Protein AF-A0AA41VBB7-F1 (afdb_monomer_lite)

Radius of gyration: 18.47 Å; chains: 1; bounding box: 46×57×42 Å

Sequence (164 aa):
GDTGDASVRFLLAFDVGSEKFRTIQIPDFGQVQCVCLLDVQSHVAILRRTGVYTARLSIYKEDTASDIGGKNWTETVIILPVCWDARRTLFFHAIAGADQIFLESHQKNDSGTTISISLYSYCLKNKYPKTKTFEQIEIRGIPSSVPAWNCTKLCTSFCESLVL

Foldseek 3Di:
DDPPPQPWDWDWDQDPVVRDIDTQTDARPDDFDDWDWAQALNWTWIWGDPAQFKIKIWTFADDPDDNPPVPRIDIDIAGHPGTPDPQKDWDWYDEHNAQKIKIWIFGADPVRAGDDIWIWMWGNDDPDPDDRYIDTDDDPDDDPPPDPDRDDDPDDYDDDDPPD

Organism: Papaver nudicaule (NCBI:txid74823)

Secondary structure (DSSP, 8-state):
--------EEEEEEETTTTEEEEEEEP--SS-S-EEEEEETTEEEEEEE-SSSEEEEEEE---SS--TTSTTEEEEEEE-SS--STTEEEEEEE-TT-SEEEEEEEEE-TTS-EEEEEEEEEES--SS-S--B-EEE------TTS---TT--S----------

Structure (mmCIF, N/CA/C/O backbone):
data_AF-A0AA41VBB7-F1
#
_entry.id   AF-A0AA41VBB7-F1
#
loop_
_atom_site.group_PDB
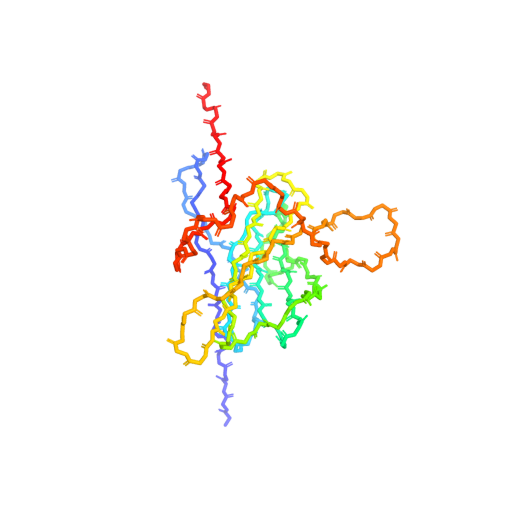_atom_site.id
_atom_site.type_symbol
_atom_site.label_atom_id
_atom_site.label_alt_id
_atom_site.label_comp_id
_atom_site.label_asym_id
_atom_site.label_entity_id
_atom_site.label_seq_id
_atom_site.pdbx_PDB_ins_code
_atom_site.Cartn_x
_atom_site.Cartn_y
_atom_site.Cartn_z
_atom_site.occupancy
_atom_site.B_iso_or_equiv
_atom_site.auth_seq_id
_atom_site.auth_comp_id
_atom_site.auth_asym_id
_atom_site.auth_atom_id
_atom_site.pdbx_PDB_model_num
ATOM 1 N N . GLY A 1 1 ? -11.560 -36.201 11.312 1.00 34.56 1 GLY A N 1
ATOM 2 C CA . GLY A 1 1 ? -12.361 -34.972 11.379 1.00 34.56 1 GLY A CA 1
ATOM 3 C C . GLY A 1 1 ? -11.444 -33.912 11.907 1.00 34.56 1 GLY A C 1
ATOM 4 O O . GLY A 1 1 ? -11.093 -33.995 13.072 1.00 34.56 1 GLY A O 1
ATOM 5 N N . ASP A 1 2 ? -10.960 -33.045 11.029 1.00 44.81 2 ASP A N 1
ATOM 6 C CA . ASP A 1 2 ? -10.013 -31.996 11.387 1.00 44.81 2 ASP A CA 1
ATOM 7 C C . ASP A 1 2 ? -10.826 -30.720 11.614 1.00 44.81 2 ASP A C 1
ATOM 9 O O . ASP A 1 2 ? -11.334 -30.110 10.672 1.00 44.81 2 ASP A O 1
ATOM 13 N N . THR A 1 3 ? -11.087 -30.393 12.876 1.00 47.19 3 THR A N 1
ATOM 14 C CA . THR A 1 3 ? -11.669 -29.104 13.251 1.00 47.19 3 THR A CA 1
ATOM 15 C C . THR A 1 3 ? -10.554 -28.078 13.145 1.00 47.19 3 THR A C 1
ATOM 17 O O . THR A 1 3 ? -9.859 -27.811 14.123 1.00 47.19 3 THR A O 1
ATOM 20 N N . GLY A 1 4 ? -10.348 -27.568 11.929 1.00 45.09 4 GLY A N 1
ATOM 21 C CA . GLY A 1 4 ? -9.446 -26.459 11.660 1.00 45.09 4 GLY A CA 1
ATOM 22 C C . GLY A 1 4 ? -9.931 -25.231 12.416 1.00 45.09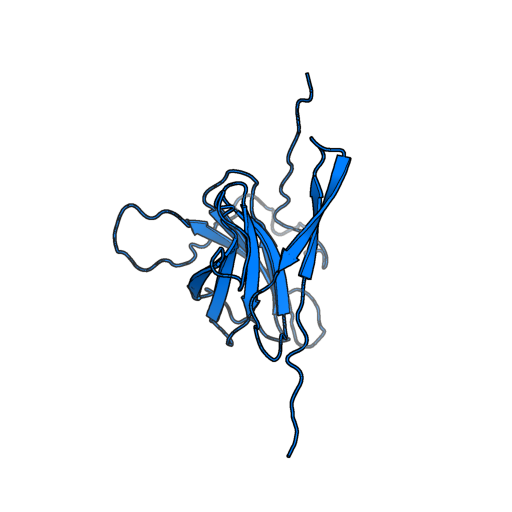 4 GLY A C 1
ATOM 23 O O . GLY A 1 4 ? -10.819 -24.524 11.947 1.00 45.09 4 GLY A O 1
ATOM 24 N N . ASP A 1 5 ? -9.383 -25.028 13.610 1.00 49.25 5 ASP A N 1
ATOM 25 C CA . ASP A 1 5 ? -9.575 -23.819 14.393 1.00 49.25 5 ASP A CA 1
ATOM 26 C C . ASP A 1 5 ? -9.038 -22.652 13.560 1.00 49.25 5 ASP A C 1
ATOM 28 O O . ASP A 1 5 ? -7.833 -22.531 13.314 1.00 49.25 5 ASP A O 1
ATOM 32 N N . ALA A 1 6 ? -9.952 -21.859 13.002 1.00 57.88 6 ALA A N 1
ATOM 33 C CA . ALA A 1 6 ? -9.597 -20.701 12.207 1.00 57.88 6 ALA A CA 1
ATOM 34 C C . ALA A 1 6 ? -8.874 -19.723 13.136 1.00 57.88 6 ALA A C 1
ATOM 36 O O . ALA A 1 6 ? -9.502 -19.083 13.977 1.00 57.88 6 ALA A O 1
ATOM 37 N N . SER A 1 7 ? -7.546 -19.631 13.014 1.00 69.12 7 SER A N 1
ATOM 38 C CA . SER A 1 7 ? -6.735 -18.763 13.865 1.00 69.12 7 SER A CA 1
ATOM 39 C C . SER A 1 7 ? -7.240 -17.323 13.742 1.00 69.12 7 SER A C 1
ATOM 41 O O . SER A 1 7 ? -7.023 -16.674 12.713 1.00 69.12 7 SER A O 1
ATOM 43 N N . VAL A 1 8 ? -7.924 -16.818 14.767 1.00 71.94 8 VAL A N 1
ATOM 44 C CA . VAL A 1 8 ? -8.407 -15.437 14.772 1.00 71.94 8 VAL A CA 1
ATOM 45 C C . VAL A 1 8 ? -7.201 -14.507 14.896 1.00 71.94 8 VAL A C 1
ATOM 47 O O . VAL A 1 8 ? -6.346 -14.694 15.762 1.00 71.94 8 VAL A O 1
ATOM 50 N N . ARG A 1 9 ? -7.105 -13.513 14.007 1.00 83.25 9 ARG A N 1
ATOM 51 C CA . ARG A 1 9 ? -6.004 -12.540 13.980 1.00 83.25 9 ARG A CA 1
ATOM 52 C C . ARG A 1 9 ? -6.508 -11.157 14.364 1.00 83.25 9 ARG A C 1
ATOM 54 O O . ARG A 1 9 ? -7.619 -10.772 14.004 1.00 83.25 9 ARG A O 1
ATOM 61 N N . PHE A 1 10 ? -5.661 -10.399 15.051 1.00 86.25 10 PHE A N 1
ATOM 62 C CA . PHE A 1 10 ? -5.982 -9.063 15.544 1.00 86.25 10 PHE A CA 1
ATOM 63 C C . PHE A 1 10 ? -4.863 -8.079 15.200 1.00 86.25 10 PHE A C 1
ATOM 65 O O . PHE A 1 10 ? -3.685 -8.441 15.217 1.00 86.25 10 PHE A O 1
ATOM 72 N N . LEU A 1 11 ? -5.232 -6.830 14.918 1.00 88.25 11 LEU A N 1
ATOM 73 C CA . LEU A 1 11 ? -4.332 -5.686 15.009 1.00 88.25 11 LEU A CA 1
ATOM 74 C C . LEU A 1 11 ? -4.421 -5.124 16.425 1.00 88.25 11 LEU A C 1
ATOM 76 O O . LEU A 1 11 ? -5.517 -4.921 16.948 1.00 88.25 11 LEU A O 1
ATOM 80 N N . LEU A 1 12 ? -3.272 -4.850 17.030 1.00 88.62 12 LEU A N 1
ATOM 81 C CA . LEU A 1 12 ? -3.197 -4.102 18.277 1.00 88.62 12 LEU A CA 1
ATOM 82 C C . LEU A 1 12 ? -2.978 -2.628 17.931 1.00 88.62 12 LEU A C 1
ATOM 84 O O . LEU A 1 12 ? -1.964 -2.282 17.328 1.00 88.62 12 LEU A O 1
ATOM 88 N N . ALA A 1 13 ? -3.932 -1.776 18.291 1.00 87.00 13 ALA A N 1
ATOM 89 C CA . ALA A 1 13 ? -3.848 -0.335 18.097 1.00 87.00 13 ALA A CA 1
ATOM 90 C C . ALA A 1 13 ? -3.705 0.359 19.453 1.00 87.00 13 ALA A C 1
ATOM 92 O O . ALA A 1 13 ? -4.358 -0.031 20.421 1.00 87.00 13 ALA A O 1
ATOM 93 N N . PHE A 1 14 ? -2.860 1.384 19.518 1.00 87.56 14 PHE A N 1
ATOM 94 C CA . PHE A 1 14 ? -2.754 2.259 20.680 1.00 87.56 14 PHE A CA 1
ATOM 95 C C . PHE A 1 14 ? -3.553 3.533 20.411 1.00 87.56 14 PHE A C 1
ATOM 97 O O . PHE A 1 14 ? -3.265 4.256 19.458 1.00 87.56 14 PHE A O 1
ATOM 104 N N . ASP A 1 15 ? -4.575 3.777 21.221 1.00 84.81 15 ASP A N 1
ATOM 105 C CA . ASP A 1 15 ? -5.357 5.005 21.187 1.00 84.81 15 ASP A CA 1
ATOM 106 C C . ASP A 1 15 ? -4.682 6.049 22.079 1.00 84.81 15 ASP A C 1
ATOM 108 O O . ASP A 1 15 ? -4.630 5.902 23.299 1.00 84.81 15 ASP A O 1
ATOM 112 N N . VAL A 1 16 ? -4.163 7.103 21.450 1.00 83.81 16 VAL A N 1
ATOM 113 C CA . VAL A 1 16 ? -3.469 8.201 22.133 1.00 83.81 16 VAL A CA 1
ATOM 114 C C . VAL A 1 16 ? -4.424 9.001 23.022 1.00 83.81 16 VAL A C 1
ATOM 116 O O . VAL A 1 16 ? -4.009 9.459 24.079 1.00 83.81 16 VAL A O 1
ATOM 119 N N . GLY A 1 17 ? -5.698 9.149 22.641 1.00 83.75 17 GLY A N 1
ATOM 120 C CA . GLY A 1 17 ? -6.660 9.960 23.393 1.00 83.75 17 GLY A CA 1
ATOM 121 C C . GLY A 1 17 ? -7.094 9.311 24.706 1.00 83.75 17 GLY A C 1
ATOM 122 O O . GLY A 1 17 ? -7.318 10.005 25.695 1.00 83.75 17 GLY A O 1
ATOM 123 N N . SER A 1 18 ? -7.197 7.980 24.727 1.00 86.75 18 SER A N 1
ATOM 124 C CA . SER A 1 18 ? -7.529 7.215 25.936 1.00 86.75 18 SER A CA 1
ATOM 125 C C . SER A 1 18 ? -6.321 6.572 26.624 1.00 86.75 18 SER A C 1
ATOM 127 O O . SER A 1 18 ? -6.494 5.957 27.679 1.00 86.75 18 SER A O 1
ATOM 129 N N . GLU A 1 19 ? -5.131 6.698 26.029 1.00 92.00 19 GLU A N 1
ATOM 130 C CA . GLU A 1 19 ? -3.873 6.052 26.430 1.00 92.00 19 GLU A CA 1
ATOM 131 C C . GLU A 1 19 ? -4.003 4.530 26.623 1.00 92.00 19 GLU A C 1
ATOM 133 O O . GLU A 1 19 ? -3.383 3.925 27.502 1.00 92.00 19 GLU A O 1
ATOM 138 N N . LYS A 1 20 ? -4.842 3.879 25.810 1.00 91.50 20 LYS A N 1
ATOM 139 C CA . LYS A 1 20 ? -5.156 2.451 25.939 1.00 91.50 20 LYS A CA 1
ATOM 140 C C . LYS A 1 20 ? -4.904 1.692 24.654 1.00 91.50 20 LYS A C 1
ATOM 142 O O . LYS A 1 20 ? -5.104 2.181 23.545 1.00 91.50 20 LYS A O 1
ATOM 147 N N . PHE A 1 21 ? -4.527 0.431 24.823 1.00 90.38 21 PHE A N 1
ATOM 148 C CA . PHE A 1 21 ? -4.529 -0.516 23.722 1.00 90.38 21 PHE A CA 1
ATOM 149 C C . PHE A 1 21 ? -5.940 -1.032 23.466 1.00 90.38 21 PHE A C 1
ATOM 151 O O . PHE A 1 21 ? -6.675 -1.374 24.395 1.00 90.38 21 PHE A O 1
ATOM 158 N N . ARG A 1 22 ? -6.282 -1.157 22.189 1.00 87.75 22 ARG A N 1
ATOM 159 C CA . ARG A 1 22 ? -7.481 -1.839 21.714 1.00 87.75 22 ARG A CA 1
ATOM 160 C C . ARG A 1 22 ? -7.111 -2.861 20.655 1.00 87.75 22 ARG A C 1
ATOM 162 O O . ARG A 1 22 ? -6.093 -2.735 19.973 1.00 87.75 22 ARG A O 1
ATOM 169 N N . THR A 1 23 ? -7.952 -3.874 20.519 1.00 88.56 23 THR A N 1
ATOM 170 C CA . THR A 1 23 ? -7.794 -4.895 19.484 1.00 88.56 23 THR A CA 1
ATOM 171 C C . THR A 1 23 ? -8.803 -4.642 18.379 1.00 88.56 23 THR A C 1
ATOM 173 O O . THR A 1 23 ? -9.951 -4.316 18.658 1.00 88.56 23 THR A O 1
ATOM 176 N N . ILE A 1 24 ? -8.357 -4.764 17.132 1.00 87.94 24 ILE A N 1
ATOM 177 C CA . ILE A 1 24 ? -9.204 -4.704 15.943 1.00 87.94 24 ILE A CA 1
ATOM 178 C C . ILE A 1 24 ? -9.128 -6.080 15.297 1.00 87.94 24 ILE A C 1
ATOM 180 O O . ILE A 1 24 ? -8.048 -6.522 14.889 1.00 87.94 24 ILE A O 1
ATOM 184 N N . GLN A 1 25 ? -10.255 -6.781 15.224 1.00 86.81 25 GLN A N 1
ATOM 185 C CA . GLN A 1 25 ? -10.287 -8.101 14.608 1.00 86.81 25 GLN A CA 1
ATOM 186 C C . GLN A 1 25 ? -10.070 -7.979 13.097 1.00 86.81 25 GLN A C 1
ATOM 188 O O . GLN A 1 25 ? -10.750 -7.215 12.412 1.00 86.81 25 GLN A O 1
ATOM 193 N N . ILE A 1 26 ? -9.120 -8.749 12.572 1.00 84.94 26 ILE A N 1
ATOM 194 C CA . ILE A 1 26 ? -8.810 -8.800 11.145 1.00 84.94 26 ILE A CA 1
ATOM 195 C C . ILE A 1 26 ? -9.703 -9.870 10.494 1.00 84.94 26 ILE A C 1
ATOM 197 O O . ILE A 1 26 ? -9.860 -10.949 11.075 1.00 84.94 26 ILE A O 1
ATOM 201 N N . PRO A 1 27 ? -10.270 -9.631 9.297 1.00 77.69 27 PRO A N 1
ATOM 202 C CA . PRO A 1 27 ? -10.969 -10.671 8.554 1.00 77.69 27 PRO A CA 1
ATOM 203 C C . PRO A 1 27 ? -10.042 -11.856 8.265 1.00 77.69 27 PRO A C 1
ATOM 205 O O . PRO A 1 27 ? -8.838 -11.681 8.060 1.00 77.69 27 PRO A O 1
ATOM 208 N N . ASP A 1 28 ? -10.593 -13.069 8.203 1.00 80.31 28 ASP A N 1
ATOM 209 C CA . ASP A 1 28 ? -9.800 -14.212 7.761 1.00 80.31 28 ASP A CA 1
ATOM 210 C C . ASP A 1 28 ? -9.439 -14.044 6.279 1.00 80.31 28 ASP A C 1
ATOM 212 O O . ASP A 1 28 ? -10.284 -14.036 5.381 1.00 80.31 28 ASP A O 1
ATOM 216 N N . PHE A 1 29 ? -8.147 -13.859 6.031 1.00 73.94 29 PHE A N 1
ATOM 217 C CA . PHE A 1 29 ? -7.596 -13.649 4.703 1.00 73.94 29 PHE A CA 1
ATOM 218 C C . PHE A 1 29 ? -7.001 -14.924 4.091 1.00 73.94 29 PHE A C 1
ATOM 220 O O . PHE A 1 29 ? -6.508 -14.854 2.962 1.00 73.94 29 PHE A O 1
ATOM 227 N N . GLY A 1 30 ? -7.032 -16.061 4.798 1.00 74.56 30 GLY A N 1
ATOM 228 C CA . GLY A 1 30 ? -6.378 -17.305 4.396 1.00 74.56 30 GLY A CA 1
ATOM 229 C C . GLY A 1 30 ? -4.846 -17.213 4.439 1.00 74.56 30 GLY A C 1
ATOM 230 O O . GLY A 1 30 ? -4.258 -16.612 5.345 1.00 74.56 30 GLY A O 1
ATOM 231 N N . GLN A 1 31 ? -4.164 -17.810 3.453 1.00 68.06 31 GLN A N 1
ATOM 232 C CA . GLN A 1 31 ? -2.713 -17.665 3.302 1.00 68.06 31 GLN A CA 1
ATOM 233 C C . GLN A 1 31 ? -2.362 -16.259 2.812 1.00 68.06 31 GLN A C 1
ATOM 235 O O . GLN A 1 31 ? -2.725 -15.835 1.716 1.00 68.06 31 GLN A O 1
ATOM 240 N N . VAL A 1 32 ? -1.612 -15.540 3.637 1.00 65.31 32 VAL A N 1
ATOM 241 C CA . VAL A 1 32 ? -1.242 -14.152 3.402 1.00 65.31 32 VAL A CA 1
ATOM 242 C C . VAL A 1 32 ? 0.226 -14.100 2.980 1.00 65.31 32 VAL A C 1
ATOM 244 O O . VAL A 1 32 ? 1.095 -14.415 3.784 1.00 65.31 32 VAL A O 1
ATOM 247 N N . GLN A 1 33 ? 0.513 -13.717 1.731 1.00 65.56 33 GLN A N 1
ATOM 248 C CA . GLN A 1 33 ? 1.896 -13.665 1.223 1.00 65.56 33 GLN A CA 1
ATOM 249 C C . GLN A 1 33 ? 2.529 -12.269 1.301 1.00 65.56 33 GLN A C 1
ATOM 251 O O . GLN A 1 33 ? 3.738 -12.165 1.483 1.00 65.56 33 GLN A O 1
ATOM 256 N N . CYS A 1 34 ? 1.742 -11.193 1.198 1.00 76.56 34 CYS A N 1
ATOM 257 C CA . CYS A 1 34 ? 2.227 -9.816 1.346 1.00 76.56 34 CYS A CA 1
ATOM 258 C C . CYS A 1 34 ? 1.106 -8.920 1.883 1.00 76.56 34 CYS A C 1
ATOM 260 O O . CYS A 1 34 ? 0.018 -8.904 1.298 1.00 76.56 34 CYS A O 1
ATOM 262 N N . VAL A 1 35 ? 1.383 -8.166 2.953 1.00 84.56 35 VAL A N 1
ATOM 263 C CA . VAL A 1 35 ? 0.455 -7.193 3.550 1.00 84.56 35 VAL A CA 1
ATOM 264 C C . VAL A 1 35 ? 1.159 -5.876 3.798 1.00 84.56 35 VAL A C 1
ATOM 266 O O . VAL A 1 35 ? 2.275 -5.857 4.312 1.00 84.56 35 VAL A O 1
ATOM 269 N N . CYS A 1 36 ? 0.471 -4.785 3.488 1.00 89.25 36 CYS A N 1
ATOM 270 C CA . CYS A 1 36 ? 0.829 -3.443 3.907 1.00 89.25 36 CYS A CA 1
ATOM 271 C C . CYS A 1 36 ? -0.285 -2.896 4.802 1.00 89.25 36 CYS A C 1
ATOM 273 O O . CYS A 1 36 ? -1.463 -2.996 4.457 1.00 89.25 36 CYS A O 1
ATOM 275 N N . LEU A 1 37 ? 0.098 -2.321 5.939 1.00 90.94 37 LEU A N 1
ATOM 276 C CA . LEU A 1 37 ? -0.794 -1.523 6.771 1.00 90.94 37 LEU A CA 1
ATOM 277 C C . LEU A 1 37 ? -0.719 -0.073 6.287 1.00 90.94 37 LEU A C 1
ATOM 279 O O . LEU A 1 37 ? 0.379 0.442 6.076 1.00 90.94 37 LEU A O 1
ATOM 283 N N . LEU A 1 38 ? -1.867 0.561 6.084 1.00 90.69 38 LEU A N 1
ATOM 284 C CA . LEU A 1 38 ? -1.992 1.917 5.560 1.00 90.69 38 LEU A CA 1
ATOM 285 C C . LEU A 1 38 ? -2.960 2.720 6.437 1.00 90.69 38 LEU A C 1
ATOM 287 O O . LEU A 1 38 ? -3.928 2.165 6.952 1.00 90.69 38 LEU A O 1
ATOM 291 N N . ASP A 1 39 ? -2.722 4.023 6.559 1.00 88.06 39 ASP A N 1
ATOM 292 C CA . ASP A 1 39 ? -3.732 4.983 7.013 1.00 88.06 39 ASP A CA 1
ATOM 293 C C . ASP A 1 39 ? -4.374 5.606 5.775 1.00 88.06 39 ASP A C 1
ATOM 295 O O . ASP A 1 39 ? -3.720 6.308 5.004 1.00 88.06 39 ASP A O 1
ATOM 299 N N . VAL A 1 40 ? -5.645 5.293 5.557 1.00 86.75 40 VAL A N 1
ATOM 300 C CA . VAL A 1 40 ? -6.409 5.734 4.398 1.00 86.75 40 VAL A CA 1
ATOM 301 C C . VAL A 1 40 ? -7.661 6.438 4.888 1.00 86.75 40 VAL A C 1
ATOM 303 O O . VAL A 1 40 ? -8.467 5.827 5.580 1.00 86.75 40 VAL A O 1
ATOM 306 N N . GLN A 1 41 ? -7.877 7.696 4.494 1.00 84.50 41 GLN A N 1
ATOM 307 C CA . GLN A 1 41 ? -9.044 8.474 4.940 1.00 84.50 41 GLN A CA 1
ATOM 308 C C . GLN A 1 41 ? -9.185 8.532 6.475 1.00 84.50 41 GLN A C 1
ATOM 310 O O . GLN A 1 41 ? -10.311 8.532 6.968 1.00 84.50 41 GLN A O 1
ATOM 315 N N . SER A 1 42 ? -8.074 8.535 7.226 1.00 83.81 42 SER A N 1
ATOM 316 C CA . SER A 1 42 ? -8.068 8.467 8.701 1.00 83.81 42 SER A CA 1
ATOM 317 C C . SER A 1 42 ? -8.619 7.153 9.264 1.00 83.81 42 SER A C 1
ATOM 319 O O . SER A 1 42 ? -9.073 7.093 10.404 1.00 83.81 42 SER A O 1
ATOM 321 N N . HIS A 1 43 ? -8.592 6.095 8.457 1.00 86.94 43 HIS A N 1
ATOM 322 C CA . HIS A 1 43 ? -9.010 4.755 8.826 1.00 86.94 43 HIS A CA 1
ATOM 323 C C . HIS A 1 43 ? -7.854 3.778 8.641 1.00 86.94 43 HIS A C 1
ATOM 325 O O . HIS A 1 43 ? -7.071 3.867 7.689 1.00 86.94 43 HIS A O 1
ATOM 331 N N . VAL A 1 44 ? -7.789 2.788 9.528 1.00 89.56 44 VAL A N 1
ATOM 332 C CA . VAL A 1 44 ? -6.854 1.675 9.384 1.00 89.56 44 VAL A CA 1
ATOM 333 C C . VAL A 1 44 ? -7.238 0.869 8.148 1.00 89.56 44 VAL A C 1
ATOM 335 O O . VAL A 1 44 ? -8.377 0.424 8.004 1.00 89.56 44 VAL A O 1
ATOM 338 N N . ALA A 1 45 ? -6.280 0.652 7.256 1.00 91.12 45 ALA A N 1
ATOM 339 C CA . ALA A 1 45 ? -6.480 -0.130 6.054 1.00 91.12 45 ALA A CA 1
ATOM 340 C C . ALA A 1 45 ? -5.397 -1.195 5.884 1.00 91.12 45 ALA A C 1
ATOM 342 O O . ALA A 1 45 ? -4.226 -1.002 6.205 1.00 91.12 45 ALA A O 1
ATOM 343 N N . ILE A 1 46 ? -5.804 -2.336 5.342 1.00 92.19 46 ILE A N 1
ATOM 344 C CA . ILE A 1 46 ? -4.942 -3.467 5.029 1.00 92.19 46 ILE A CA 1
ATOM 345 C C . ILE A 1 46 ? -4.952 -3.646 3.517 1.00 92.19 46 ILE A C 1
ATOM 347 O O . ILE A 1 46 ? -5.994 -3.916 2.922 1.00 92.19 46 ILE A O 1
ATOM 351 N N . LEU A 1 47 ? -3.787 -3.535 2.889 1.00 92.00 47 LEU A N 1
ATOM 352 C CA . LEU A 1 47 ? -3.599 -3.880 1.488 1.00 92.00 47 LEU A CA 1
ATOM 353 C C . LEU A 1 47 ? -2.900 -5.233 1.391 1.00 92.00 47 LEU A C 1
ATOM 355 O O . LEU A 1 47 ? -1.800 -5.401 1.912 1.00 92.00 47 LEU A O 1
ATOM 359 N N . ARG A 1 48 ? -3.506 -6.188 0.689 1.00 91.00 48 ARG A N 1
ATOM 360 C CA . ARG A 1 48 ? -2.940 -7.526 0.484 1.00 91.00 48 ARG A CA 1
ATOM 361 C C . ARG A 1 48 ? -2.816 -7.889 -0.983 1.00 91.00 48 ARG A C 1
ATOM 363 O O . ARG A 1 48 ? -3.698 -7.585 -1.790 1.00 91.00 48 ARG A O 1
ATOM 370 N N . ARG A 1 49 ? -1.756 -8.617 -1.323 1.00 91.31 49 ARG A N 1
ATOM 371 C CA . ARG A 1 49 ? -1.610 -9.225 -2.649 1.00 91.31 49 ARG A CA 1
ATOM 372 C C . ARG A 1 49 ? -2.617 -10.366 -2.813 1.00 91.31 49 ARG A C 1
ATOM 374 O O . ARG A 1 49 ? -2.706 -11.236 -1.953 1.00 91.31 49 ARG A O 1
ATOM 381 N N . THR A 1 50 ? -3.345 -10.378 -3.928 1.00 90.75 50 THR A N 1
ATOM 382 C CA . THR A 1 50 ? -4.252 -11.488 -4.299 1.00 90.75 50 THR A CA 1
ATOM 383 C C . THR A 1 50 ? -3.894 -12.143 -5.630 1.00 90.75 50 THR A C 1
ATOM 385 O O . THR A 1 50 ? -4.370 -13.232 -5.923 1.00 90.75 50 THR A O 1
ATOM 388 N N . GLY A 1 51 ? -3.034 -11.505 -6.422 1.00 89.88 51 GLY A N 1
ATOM 389 C CA . GLY A 1 51 ? -2.530 -12.024 -7.686 1.00 89.88 51 GLY A CA 1
ATOM 390 C C . GLY A 1 51 ? -1.278 -11.273 -8.125 1.00 89.88 51 GLY A C 1
ATOM 391 O O . GLY A 1 51 ? -0.676 -10.532 -7.348 1.00 89.88 51 GLY A O 1
ATOM 392 N N . VAL A 1 52 ? -0.856 -11.469 -9.375 1.00 92.31 52 VAL A N 1
ATOM 393 C CA . VAL A 1 52 ? 0.322 -10.775 -9.930 1.00 92.31 52 VAL A CA 1
ATOM 394 C C . VAL A 1 52 ? 0.036 -9.289 -10.166 1.00 92.31 52 VAL A C 1
ATOM 396 O O . VAL A 1 52 ? 0.897 -8.464 -9.898 1.00 92.31 52 VAL A O 1
ATOM 399 N N . TYR A 1 53 ? -1.179 -8.942 -10.594 1.00 93.44 53 TYR A N 1
ATOM 400 C CA . TYR A 1 53 ? -1.597 -7.560 -10.877 1.00 93.44 53 TYR A CA 1
ATOM 401 C C . TYR A 1 53 ? -2.785 -7.110 -10.025 1.00 93.44 53 TYR A C 1
ATOM 403 O O . TYR A 1 53 ? -3.403 -6.089 -10.304 1.00 93.44 53 TYR A O 1
ATOM 411 N N . THR A 1 54 ? -3.151 -7.880 -9.002 1.00 92.25 54 THR A N 1
ATOM 412 C CA . THR A 1 54 ? -4.339 -7.605 -8.193 1.00 92.25 54 THR A CA 1
ATOM 413 C C . THR A 1 54 ? -3.993 -7.563 -6.715 1.00 92.25 54 THR A C 1
ATOM 415 O O . THR A 1 54 ? -3.346 -8.461 -6.161 1.00 92.25 54 THR A O 1
ATOM 418 N N . ALA A 1 55 ? -4.484 -6.524 -6.054 1.00 92.31 55 ALA A N 1
ATOM 419 C CA . ALA A 1 55 ? -4.458 -6.372 -4.611 1.00 92.31 55 ALA A CA 1
ATOM 420 C C . ALA A 1 55 ? -5.888 -6.194 -4.086 1.00 92.31 55 ALA A C 1
ATOM 422 O O . ALA A 1 55 ? -6.778 -5.747 -4.808 1.00 92.31 55 ALA A O 1
ATOM 423 N N . ARG A 1 56 ? -6.124 -6.559 -2.829 1.00 91.62 56 ARG A N 1
ATOM 424 C CA . ARG A 1 56 ? -7.349 -6.204 -2.106 1.00 91.62 56 ARG A CA 1
ATOM 425 C C . ARG A 1 56 ? -7.002 -5.196 -1.030 1.00 91.62 56 ARG A C 1
ATOM 427 O O . ARG A 1 56 ? -6.076 -5.432 -0.261 1.00 91.62 56 ARG A O 1
ATOM 434 N N . LEU A 1 57 ? -7.746 -4.100 -1.003 1.00 92.00 57 LEU A N 1
ATOM 435 C CA . LEU A 1 57 ? -7.708 -3.100 0.049 1.00 92.00 57 LEU A CA 1
ATOM 436 C C . LEU A 1 57 ? -8.929 -3.298 0.944 1.00 92.00 57 LEU A C 1
ATOM 438 O O . LEU A 1 57 ? -10.058 -3.213 0.464 1.00 92.00 57 LEU A O 1
ATOM 442 N N . SER A 1 58 ? -8.693 -3.548 2.222 1.00 91.31 58 SER A N 1
ATOM 443 C CA . SER A 1 58 ? -9.715 -3.655 3.257 1.00 91.31 58 SER A CA 1
ATOM 444 C C . SER A 1 58 ? -9.594 -2.426 4.154 1.00 91.31 58 SER A C 1
ATOM 446 O O . SER A 1 58 ? -8.542 -2.225 4.750 1.00 91.31 58 SER A O 1
ATOM 448 N N . ILE A 1 59 ? -10.628 -1.592 4.234 1.00 90.56 59 ILE A N 1
ATOM 449 C CA . ILE A 1 59 ? -10.654 -0.381 5.073 1.00 90.56 59 ILE A CA 1
ATOM 450 C C . ILE A 1 59 ? -11.559 -0.652 6.270 1.00 90.56 59 ILE A C 1
ATOM 452 O O . ILE A 1 59 ? -12.724 -1.008 6.082 1.00 90.56 59 ILE A O 1
ATOM 456 N N . TYR A 1 60 ? -11.023 -0.491 7.475 1.00 90.19 60 TYR A N 1
ATOM 457 C CA . TYR A 1 60 ? -11.762 -0.631 8.720 1.00 90.19 60 TYR A CA 1
ATOM 458 C C . TYR A 1 60 ? -12.528 0.655 9.021 1.00 90.19 60 TYR A C 1
ATOM 460 O O . TYR A 1 60 ? -11.926 1.719 9.125 1.00 90.19 60 TYR A O 1
ATOM 468 N N . LYS A 1 61 ? -13.845 0.567 9.169 1.00 87.00 61 LYS A N 1
ATOM 469 C CA . LYS A 1 61 ? -14.711 1.663 9.596 1.00 87.00 61 LYS A CA 1
ATOM 470 C C . LYS A 1 61 ? -15.214 1.380 10.992 1.00 87.00 61 LYS A C 1
ATOM 472 O O . LYS A 1 61 ? -15.887 0.383 11.219 1.00 87.00 61 LYS A O 1
ATOM 477 N N . GLU A 1 62 ? -14.888 2.273 11.908 1.00 76.31 62 GLU A N 1
ATOM 478 C CA . GLU A 1 62 ? -15.350 2.174 13.281 1.00 76.31 62 GLU A CA 1
ATOM 479 C C . GLU A 1 62 ? -16.822 2.591 13.349 1.00 76.31 62 GLU A C 1
ATOM 481 O O . GLU A 1 62 ? -17.139 3.778 13.383 1.00 76.31 62 GLU A O 1
ATOM 486 N N . ASP A 1 63 ? -17.724 1.609 13.315 1.00 68.56 63 ASP A N 1
ATOM 487 C CA . ASP A 1 63 ? -19.125 1.820 13.675 1.00 68.56 63 ASP A CA 1
ATOM 488 C C . ASP A 1 63 ? -19.282 1.718 15.197 1.00 68.56 63 ASP A C 1
ATOM 490 O O . ASP A 1 63 ? -18.638 0.913 15.869 1.00 68.56 63 ASP A O 1
ATOM 494 N N . THR A 1 64 ? -20.182 2.521 15.763 1.00 59.00 64 THR A N 1
ATOM 495 C CA . THR A 1 64 ? -20.460 2.566 17.211 1.00 59.00 64 THR A CA 1
ATOM 496 C C . THR A 1 64 ? -21.128 1.294 17.755 1.00 59.00 64 THR A C 1
ATOM 498 O O . THR A 1 64 ? -21.336 1.174 18.964 1.00 59.00 64 THR A O 1
ATOM 501 N N . ALA A 1 65 ? -21.462 0.332 16.890 1.00 55.53 65 ALA A N 1
ATOM 502 C CA . ALA A 1 65 ? -22.010 -0.966 17.259 1.00 55.53 65 ALA A CA 1
ATOM 503 C C . ALA A 1 65 ? -20.903 -2.031 17.306 1.00 55.53 65 ALA A C 1
ATOM 505 O O . ALA A 1 65 ? -20.070 -2.120 16.412 1.00 55.53 65 ALA A O 1
ATOM 506 N N . SER A 1 66 ? -20.933 -2.835 18.372 1.00 55.81 66 SER A N 1
ATOM 507 C CA . SER A 1 66 ? -19.967 -3.882 18.729 1.00 55.81 66 SER A CA 1
ATOM 508 C C . SER A 1 66 ? -19.299 -4.583 17.533 1.00 55.81 66 SER A C 1
ATOM 510 O O . SER A 1 66 ? -19.978 -5.097 16.645 1.00 55.81 66 SER A O 1
ATOM 512 N N . ASP A 1 67 ? -17.966 -4.657 17.581 1.00 57.88 67 ASP A N 1
ATOM 513 C CA . ASP A 1 67 ? -17.011 -5.114 16.551 1.00 57.88 67 ASP A CA 1
ATOM 514 C C . ASP A 1 67 ? -17.085 -6.631 16.221 1.00 57.88 67 ASP A C 1
ATOM 516 O O . ASP A 1 67 ? -16.118 -7.274 15.807 1.00 57.88 67 ASP A O 1
ATOM 520 N N . ILE A 1 68 ? -18.246 -7.253 16.445 1.00 57.72 68 ILE A N 1
ATOM 521 C CA . ILE A 1 68 ? -18.444 -8.700 16.379 1.00 57.72 68 ILE A CA 1
ATOM 522 C C . ILE A 1 68 ? -18.438 -9.165 14.919 1.00 57.72 68 ILE A C 1
ATOM 524 O O . ILE A 1 68 ? -19.376 -8.928 14.150 1.00 57.72 68 ILE A O 1
ATOM 528 N N . GLY A 1 69 ? -17.395 -9.918 14.561 1.00 58.78 69 GLY A N 1
ATOM 529 C CA . GLY A 1 69 ? -17.328 -10.687 13.318 1.00 58.78 69 GLY A CA 1
ATOM 530 C C . GLY A 1 69 ? -16.747 -9.942 12.116 1.00 58.78 69 GLY A C 1
ATOM 531 O O . GLY A 1 69 ? -17.033 -10.328 10.986 1.00 58.78 69 GLY A O 1
ATOM 532 N N . GLY A 1 70 ? -15.963 -8.877 12.323 1.00 63.69 70 GLY A N 1
ATOM 533 C CA . GLY A 1 70 ? -15.242 -8.201 11.234 1.00 63.69 70 GL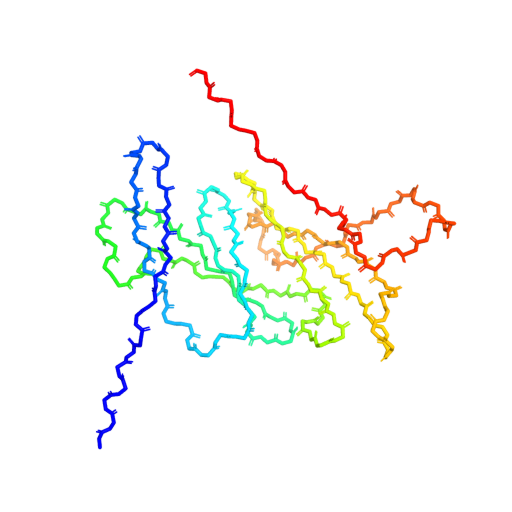Y A CA 1
ATOM 534 C C . GLY A 1 70 ? -16.144 -7.502 10.206 1.00 63.69 70 GLY A C 1
ATOM 535 O O . GLY A 1 70 ? -15.698 -7.202 9.100 1.00 63.69 70 GLY A O 1
ATOM 536 N N . LYS A 1 71 ? -17.405 -7.219 10.559 1.00 69.75 71 LYS A N 1
ATOM 537 C CA . LYS A 1 71 ? -18.380 -6.517 9.698 1.00 69.75 71 LYS A CA 1
ATOM 538 C C . LYS A 1 71 ? -17.982 -5.075 9.373 1.00 69.75 71 LYS A C 1
ATOM 540 O O . LYS A 1 71 ? -18.501 -4.494 8.426 1.00 69.75 71 LYS A O 1
ATOM 545 N N . ASN A 1 72 ? -17.026 -4.547 10.125 1.00 84.81 72 ASN A N 1
ATOM 546 C CA . ASN A 1 72 ? -16.518 -3.189 10.025 1.00 84.81 72 ASN A CA 1
ATOM 547 C C . ASN A 1 72 ? -15.494 -3.004 8.889 1.00 84.81 72 ASN A C 1
ATOM 549 O O . ASN A 1 72 ? -15.015 -1.899 8.656 1.00 84.81 72 ASN A O 1
ATOM 553 N N . TRP A 1 73 ? -15.165 -4.056 8.134 1.00 88.56 73 TRP A N 1
ATOM 554 C CA . TRP A 1 73 ? -14.237 -3.971 7.006 1.00 88.56 73 TRP A CA 1
ATOM 555 C C . TRP A 1 73 ? -14.967 -3.833 5.668 1.00 88.56 73 TRP A C 1
ATOM 557 O O . TRP A 1 73 ? -15.767 -4.680 5.279 1.00 88.56 73 TRP A O 1
ATOM 567 N N . THR A 1 74 ? -14.627 -2.795 4.904 1.00 89.06 74 THR A N 1
ATOM 568 C CA . THR A 1 74 ? -15.034 -2.659 3.498 1.00 89.06 74 THR A CA 1
ATOM 569 C C . THR A 1 74 ? -13.897 -3.116 2.587 1.00 89.06 74 THR A C 1
ATOM 571 O O . THR A 1 74 ? -12.810 -2.546 2.640 1.00 89.06 74 THR A O 1
ATOM 574 N N . GLU A 1 75 ? -14.131 -4.111 1.727 1.00 89.31 75 GLU A N 1
ATOM 575 C CA . GLU A 1 75 ? -13.132 -4.574 0.753 1.00 89.31 75 GLU A CA 1
ATOM 576 C C . GLU A 1 75 ? -13.306 -3.911 -0.625 1.00 89.31 75 GLU A C 1
ATOM 578 O O . GLU A 1 75 ? -14.411 -3.670 -1.108 1.00 89.31 75 GLU A O 1
ATOM 583 N N . THR A 1 76 ? -12.196 -3.645 -1.308 1.00 89.44 76 THR A N 1
ATOM 584 C CA . THR A 1 76 ? -12.159 -3.224 -2.714 1.00 89.44 76 THR A CA 1
ATOM 585 C C . THR A 1 76 ? -10.984 -3.890 -3.423 1.00 89.44 76 THR A C 1
ATOM 587 O O . THR A 1 76 ? -9.878 -3.965 -2.888 1.00 89.44 76 THR A O 1
ATOM 590 N N . VAL A 1 77 ? -11.209 -4.373 -4.646 1.00 91.12 77 VAL A N 1
ATOM 591 C CA . VAL A 1 77 ? -10.137 -4.893 -5.505 1.00 91.12 77 VAL A CA 1
ATOM 592 C C . VAL A 1 77 ? -9.453 -3.731 -6.222 1.00 91.12 77 VAL A C 1
ATOM 594 O O . VAL A 1 77 ? -10.111 -2.861 -6.791 1.00 91.12 77 VAL A O 1
ATOM 597 N N . ILE A 1 78 ? -8.126 -3.741 -6.205 1.00 91.19 78 ILE A N 1
ATOM 598 C CA . ILE A 1 78 ? -7.259 -2.768 -6.858 1.00 91.19 78 ILE A CA 1
ATOM 599 C C . ILE A 1 78 ? -6.445 -3.486 -7.934 1.00 91.19 78 ILE A C 1
ATOM 601 O O . ILE A 1 78 ? -5.847 -4.535 -7.677 1.00 91.19 78 ILE A O 1
ATOM 605 N N . ILE A 1 79 ? -6.408 -2.900 -9.130 1.00 92.88 79 ILE A N 1
ATOM 606 C CA . ILE A 1 79 ? -5.564 -3.361 -10.233 1.00 92.88 79 ILE A CA 1
ATOM 607 C C . ILE A 1 79 ? -4.246 -2.593 -10.193 1.00 92.88 79 ILE A C 1
ATOM 609 O O . ILE A 1 79 ? -4.243 -1.366 -10.239 1.00 92.88 79 ILE A O 1
ATOM 613 N N . LEU A 1 80 ? -3.136 -3.316 -10.090 1.00 93.94 80 LEU A N 1
ATOM 614 C CA . LEU A 1 80 ? -1.790 -2.760 -10.053 1.00 93.94 80 LEU A CA 1
ATOM 615 C C . LEU A 1 80 ? -1.298 -2.475 -11.482 1.00 93.94 80 LEU A C 1
ATOM 617 O O . LEU A 1 80 ? -1.509 -3.299 -12.372 1.00 93.94 80 LEU A O 1
ATOM 621 N N . PRO A 1 81 ? -0.591 -1.355 -11.708 1.00 94.31 81 PRO A N 1
ATOM 622 C CA . PRO A 1 81 ? -0.050 -0.994 -13.019 1.00 94.31 81 PRO A CA 1
ATOM 623 C C . PRO A 1 81 ? 1.199 -1.814 -13.384 1.00 94.31 81 PRO A C 1
ATOM 625 O O . PRO A 1 81 ? 1.661 -1.784 -14.521 1.00 94.31 81 PRO A O 1
ATOM 628 N N . VAL A 1 82 ? 1.762 -2.541 -12.416 1.00 93.56 82 VAL A N 1
ATOM 629 C CA . VAL A 1 82 ? 2.977 -3.350 -12.534 1.00 93.56 82 VAL A CA 1
ATOM 630 C C . VAL A 1 82 ? 2.791 -4.675 -11.801 1.00 93.56 82 VAL A C 1
ATOM 632 O O . VAL A 1 82 ? 1.960 -4.781 -10.897 1.00 93.56 82 VAL A O 1
ATOM 635 N N . CYS A 1 83 ? 3.575 -5.687 -12.173 1.00 92.19 83 CYS A N 1
ATOM 636 C CA . CYS A 1 83 ? 3.548 -6.974 -11.492 1.00 92.19 83 CYS A CA 1
ATOM 637 C C . CYS A 1 83 ? 4.082 -6.851 -10.056 1.00 92.19 83 CYS A C 1
ATOM 639 O O . CYS A 1 83 ? 5.105 -6.219 -9.797 1.00 92.19 83 CYS A O 1
ATOM 641 N N . TRP A 1 84 ? 3.400 -7.486 -9.110 1.00 91.25 84 TRP A N 1
ATOM 642 C CA . TRP A 1 84 ? 3.909 -7.720 -7.765 1.00 91.25 84 TRP A CA 1
ATOM 643 C C . TRP A 1 84 ? 4.584 -9.092 -7.756 1.00 91.25 84 TRP A C 1
ATOM 645 O O . TRP A 1 84 ? 3.929 -10.099 -7.519 1.00 91.25 84 TRP A O 1
ATOM 655 N N . ASP A 1 85 ? 5.873 -9.165 -8.079 1.00 88.50 85 ASP A N 1
ATOM 656 C CA . ASP A 1 85 ? 6.637 -10.417 -8.156 1.00 88.5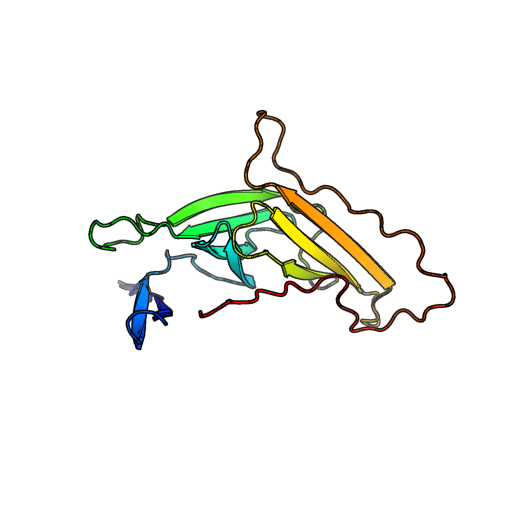0 85 ASP A CA 1
ATOM 657 C C . ASP A 1 85 ? 8.047 -10.271 -7.558 1.00 88.50 85 ASP A C 1
ATOM 659 O O . ASP A 1 85 ? 8.397 -9.230 -7.013 1.00 88.50 85 ASP A O 1
ATOM 663 N N . ALA A 1 86 ? 8.871 -11.318 -7.636 1.00 85.75 86 ALA A N 1
ATOM 664 C CA . ALA A 1 86 ? 10.218 -11.302 -7.062 1.00 85.75 86 ALA A CA 1
ATOM 665 C C . ALA A 1 86 ? 11.180 -10.304 -7.741 1.00 85.75 86 ALA A C 1
ATOM 667 O O . ALA A 1 86 ? 12.187 -9.923 -7.145 1.00 85.75 86 ALA A O 1
ATOM 668 N N . ARG A 1 87 ? 10.883 -9.864 -8.973 1.00 89.25 87 ARG A N 1
ATOM 669 C CA . ARG A 1 87 ? 11.696 -8.890 -9.717 1.00 89.25 87 ARG A CA 1
ATOM 670 C C . ARG A 1 87 ? 11.355 -7.451 -9.347 1.00 89.25 87 ARG A C 1
ATOM 672 O O . ARG A 1 87 ? 12.081 -6.540 -9.747 1.00 89.25 87 ARG A O 1
ATOM 679 N N . ARG A 1 88 ? 10.267 -7.224 -8.602 1.00 89.94 88 ARG A N 1
ATOM 680 C CA . ARG A 1 88 ? 9.819 -5.889 -8.203 1.00 89.94 88 ARG A CA 1
ATOM 681 C C . ARG A 1 88 ? 9.568 -5.794 -6.709 1.00 89.94 88 ARG A C 1
ATOM 683 O O . ARG A 1 88 ? 8.770 -6.529 -6.139 1.00 89.94 88 ARG A O 1
ATOM 690 N N . THR A 1 89 ? 10.190 -4.811 -6.074 1.00 89.00 89 THR A N 1
ATOM 691 C CA . THR A 1 89 ? 9.793 -4.400 -4.725 1.00 89.00 89 THR A CA 1
ATOM 692 C C . THR A 1 89 ? 8.757 -3.290 -4.852 1.00 89.00 89 THR A C 1
ATOM 694 O O . THR A 1 89 ? 9.008 -2.290 -5.521 1.00 89.00 89 THR A O 1
ATOM 697 N N . LEU A 1 90 ? 7.575 -3.502 -4.270 1.00 91.44 90 LEU A N 1
ATOM 698 C CA . LEU A 1 90 ? 6.491 -2.524 -4.262 1.00 91.44 90 LEU A CA 1
ATOM 699 C C . LEU A 1 90 ? 6.369 -1.913 -2.868 1.00 91.44 90 LEU A C 1
ATOM 701 O O . LEU A 1 90 ? 6.268 -2.646 -1.883 1.00 91.44 90 LEU A O 1
ATOM 705 N N . PHE A 1 91 ? 6.345 -0.588 -2.803 1.00 90.88 91 PHE A N 1
ATOM 706 C CA . PHE A 1 91 ? 6.065 0.166 -1.591 1.00 90.88 91 PHE A CA 1
ATOM 707 C C . PHE A 1 91 ? 4.755 0.920 -1.775 1.00 90.88 91 PHE A C 1
ATOM 709 O O . PHE A 1 91 ? 4.545 1.592 -2.784 1.00 90.88 91 PHE A O 1
ATOM 716 N N . PHE A 1 92 ? 3.862 0.778 -0.804 1.00 92.00 92 PHE A N 1
ATOM 717 C CA . PHE A 1 92 ? 2.589 1.480 -0.788 1.00 92.00 92 PHE A CA 1
ATOM 718 C C . PHE A 1 92 ? 2.638 2.543 0.295 1.00 92.00 92 PHE A C 1
ATOM 720 O O . PHE A 1 92 ? 2.986 2.253 1.440 1.00 92.00 92 PHE A O 1
ATOM 727 N N . HIS A 1 93 ? 2.278 3.761 -0.078 1.00 90.50 93 HIS A N 1
ATOM 728 C CA . HIS A 1 93 ? 2.224 4.905 0.813 1.00 90.50 93 HIS A CA 1
ATOM 729 C C . HIS A 1 93 ? 0.810 5.462 0.791 1.00 90.50 93 HIS A C 1
ATOM 731 O O . HIS A 1 93 ? 0.195 5.582 -0.266 1.00 90.50 93 HIS A O 1
ATOM 737 N N . ALA A 1 94 ? 0.296 5.815 1.956 1.00 88.38 94 ALA A N 1
ATOM 738 C CA . ALA A 1 94 ? -0.947 6.547 2.085 1.00 88.38 94 ALA A CA 1
ATOM 739 C C . ALA A 1 94 ? -0.694 7.728 3.019 1.00 88.38 94 ALA A C 1
ATOM 741 O O . ALA A 1 94 ? 0.154 7.651 3.911 1.00 88.38 94 ALA A O 1
ATOM 742 N N . ILE A 1 95 ? -1.373 8.838 2.757 1.00 81.81 95 ILE A N 1
ATOM 743 C CA . ILE A 1 95 ? -1.278 10.037 3.583 1.00 81.81 95 ILE A CA 1
ATOM 744 C C . ILE A 1 95 ? -2.527 10.067 4.456 1.00 81.81 95 ILE A C 1
ATOM 746 O O . ILE A 1 95 ? -3.641 9.975 3.934 1.00 81.81 95 ILE A O 1
ATOM 750 N N . ALA A 1 96 ? -2.335 10.207 5.767 1.00 77.06 96 ALA A N 1
ATOM 751 C CA . ALA A 1 96 ? -3.426 10.324 6.725 1.00 77.06 96 ALA A CA 1
ATOM 752 C C . ALA A 1 96 ? -4.417 11.415 6.282 1.00 77.06 96 ALA A C 1
ATOM 754 O O . ALA A 1 96 ? -4.024 12.520 5.906 1.00 77.06 96 ALA A O 1
ATOM 755 N N . GLY A 1 97 ? -5.709 11.082 6.266 1.00 73.50 97 GLY A N 1
ATOM 756 C CA . GLY A 1 97 ? -6.777 11.984 5.818 1.00 73.50 97 GLY A CA 1
ATOM 757 C C . GLY A 1 97 ? -6.870 12.227 4.302 1.00 73.50 97 GLY A C 1
ATOM 758 O O . GLY A 1 97 ? -7.836 12.843 3.853 1.00 73.50 97 GLY A O 1
ATOM 759 N N . ALA A 1 98 ? -5.936 11.724 3.488 1.00 82.62 98 ALA A N 1
ATOM 760 C CA . ALA A 1 98 ? -6.006 11.840 2.035 1.00 82.62 98 ALA A CA 1
ATOM 761 C C . ALA A 1 98 ? -6.795 10.687 1.394 1.00 82.62 98 ALA A C 1
ATOM 763 O O . ALA A 1 98 ? -6.812 9.549 1.867 1.00 82.62 98 ALA A O 1
ATOM 764 N N . ASP A 1 99 ? -7.397 10.977 0.240 1.00 86.38 99 ASP A N 1
ATOM 765 C CA . ASP A 1 99 ? -8.090 9.999 -0.606 1.00 86.38 99 ASP A CA 1
ATOM 766 C C . ASP A 1 99 ? -7.152 9.344 -1.637 1.00 86.38 99 ASP A C 1
ATOM 768 O O . ASP A 1 99 ? -7.611 8.910 -2.695 1.00 86.38 99 ASP A O 1
ATOM 772 N N . GLN A 1 100 ? -5.846 9.279 -1.364 1.00 88.31 100 GLN A N 1
ATOM 773 C CA . GLN A 1 100 ? -4.845 8.801 -2.319 1.00 88.31 100 GLN A CA 1
ATOM 774 C C . GLN A 1 100 ? -3.909 7.749 -1.727 1.00 88.31 100 GLN A C 1
ATOM 776 O O . GLN A 1 100 ? -3.464 7.851 -0.585 1.00 88.31 100 GLN A O 1
ATOM 781 N N . ILE A 1 101 ? -3.583 6.760 -2.555 1.00 92.00 101 ILE A N 1
ATOM 782 C CA . ILE A 1 101 ? -2.526 5.779 -2.317 1.00 92.00 101 ILE A CA 1
ATOM 783 C C . ILE A 1 101 ? -1.455 5.994 -3.381 1.00 92.00 101 ILE A C 1
ATOM 785 O O . ILE A 1 101 ? -1.765 6.037 -4.571 1.00 92.00 101 ILE A O 1
ATOM 789 N N . PHE A 1 102 ? -0.200 6.082 -2.963 1.00 92.69 102 PHE A N 1
ATOM 790 C CA . PHE A 1 102 ? 0.946 6.077 -3.855 1.00 92.69 102 PHE A CA 1
ATOM 791 C C . PHE A 1 102 ? 1.564 4.685 -3.898 1.00 92.69 102 PHE A C 1
ATOM 793 O O . PHE A 1 102 ? 1.735 4.034 -2.867 1.00 92.69 102 PHE A O 1
ATOM 800 N N . LEU A 1 103 ? 1.903 4.233 -5.099 1.00 93.81 103 LEU A N 1
ATOM 801 C CA . LEU A 1 103 ? 2.649 3.007 -5.330 1.00 93.81 103 LEU A CA 1
ATOM 802 C C . LEU A 1 103 ? 4.013 3.365 -5.903 1.00 93.81 103 LEU A C 1
ATOM 804 O O . LEU A 1 103 ? 4.109 3.925 -6.991 1.00 93.81 103 LEU A O 1
ATOM 808 N N . GLU A 1 104 ? 5.059 2.974 -5.199 1.00 92.88 104 GLU A N 1
ATOM 809 C CA . GLU A 1 104 ? 6.435 3.070 -5.653 1.00 92.88 104 GLU A CA 1
ATOM 810 C C . GLU A 1 104 ? 6.924 1.671 -6.050 1.00 92.88 104 GLU A C 1
ATOM 812 O O . GLU A 1 104 ? 6.856 0.721 -5.270 1.00 92.88 104 GLU A O 1
ATOM 817 N N . SER A 1 105 ? 7.385 1.520 -7.291 1.00 92.00 105 SER A N 1
ATOM 818 C CA . SER A 1 105 ? 7.859 0.251 -7.844 1.00 92.00 105 SER A CA 1
ATOM 819 C C . SER A 1 105 ? 9.345 0.323 -8.145 1.00 92.00 105 SER A C 1
ATOM 821 O O . SER A 1 105 ? 9.770 1.151 -8.944 1.00 92.00 105 SER A O 1
ATOM 823 N N . HIS A 1 106 ? 10.116 -0.579 -7.541 1.00 90.19 106 HIS A N 1
ATOM 824 C CA . HIS A 1 106 ? 11.545 -0.755 -7.785 1.00 90.19 106 HIS A CA 1
ATOM 825 C C . HIS A 1 106 ? 11.750 -2.023 -8.601 1.00 90.19 106 HIS A C 1
ATOM 827 O O . HIS A 1 106 ? 11.564 -3.127 -8.087 1.00 90.19 106 HIS A O 1
ATOM 833 N N . GLN A 1 107 ? 12.127 -1.878 -9.868 1.00 89.62 107 GLN A N 1
ATOM 834 C CA . GLN A 1 107 ? 12.462 -3.005 -10.732 1.00 89.62 107 GLN A CA 1
ATOM 835 C C . GLN A 1 107 ? 13.925 -3.388 -10.566 1.00 89.62 107 GLN A C 1
ATOM 837 O O . GLN A 1 107 ? 14.801 -2.534 -10.698 1.00 89.62 107 GLN A O 1
ATOM 842 N N . LYS A 1 108 ? 14.182 -4.679 -10.363 1.00 88.25 108 LYS A N 1
ATOM 843 C CA . LYS A 1 108 ? 15.526 -5.244 -10.265 1.00 88.25 108 LYS A CA 1
ATOM 844 C C . LYS A 1 108 ? 15.894 -6.013 -11.533 1.00 88.25 108 LYS A C 1
ATOM 846 O O . LYS A 1 108 ? 15.026 -6.592 -12.189 1.00 88.25 108 LYS A O 1
ATOM 851 N N . ASN A 1 109 ? 17.176 -6.007 -11.880 1.00 87.44 109 ASN A N 1
ATOM 852 C CA . ASN A 1 109 ? 17.743 -6.928 -12.868 1.00 87.44 109 ASN A CA 1
ATOM 853 C C . ASN A 1 109 ? 18.072 -8.292 -12.220 1.00 87.44 109 ASN A C 1
ATOM 855 O O . ASN A 1 109 ? 17.850 -8.496 -11.025 1.00 87.44 109 ASN A O 1
ATOM 859 N N . ASP A 1 110 ? 18.645 -9.214 -12.996 1.00 88.50 110 ASP A N 1
ATOM 860 C CA . ASP A 1 110 ? 19.003 -10.553 -12.508 1.00 88.50 110 ASP A CA 1
ATOM 861 C C . ASP A 1 110 ? 20.107 -10.538 -11.430 1.00 88.50 110 ASP A C 1
ATOM 863 O O . ASP A 1 110 ? 20.197 -11.470 -10.637 1.00 88.50 110 ASP A O 1
ATOM 867 N N . SER A 1 111 ? 20.907 -9.465 -11.340 1.00 86.75 111 SER A N 1
ATOM 868 C CA . SER A 1 111 ? 21.893 -9.274 -10.264 1.00 86.75 111 SER A CA 1
ATOM 869 C C . SER A 1 111 ? 21.297 -8.664 -8.988 1.00 86.75 111 SER A C 1
ATOM 871 O O . SER A 1 111 ? 22.028 -8.415 -8.033 1.00 86.75 111 SER A O 1
ATOM 873 N N . GLY A 1 112 ? 19.988 -8.389 -8.961 1.00 82.88 112 GLY A N 1
ATOM 874 C CA . GLY A 1 112 ? 19.294 -7.768 -7.830 1.00 82.88 112 GLY A CA 1
ATOM 875 C C . GLY A 1 112 ? 19.444 -6.244 -7.737 1.00 82.88 112 GLY A C 1
ATOM 876 O O . GLY A 1 112 ? 18.918 -5.644 -6.799 1.00 82.88 112 GLY A O 1
ATOM 877 N N . THR A 1 113 ? 20.117 -5.615 -8.701 1.00 83.50 113 THR A N 1
ATOM 878 C CA . THR A 1 113 ? 20.338 -4.164 -8.761 1.00 83.50 113 THR A CA 1
ATOM 879 C C . THR A 1 113 ? 19.082 -3.460 -9.261 1.00 83.50 113 THR A C 1
ATOM 881 O O . THR A 1 113 ? 18.490 -3.887 -10.256 1.00 83.50 113 THR A O 1
ATOM 884 N N . THR A 1 114 ? 18.685 -2.367 -8.606 1.00 83.69 114 THR A N 1
ATOM 885 C CA . THR A 1 114 ? 17.541 -1.556 -9.043 1.00 83.69 114 THR A CA 1
ATOM 886 C C . THR A 1 114 ? 17.881 -0.828 -10.344 1.00 83.69 114 THR A C 1
ATOM 888 O O . THR A 1 114 ? 18.813 -0.032 -10.391 1.00 83.69 114 THR A O 1
ATOM 891 N N . ILE A 1 115 ? 17.117 -1.097 -11.403 1.00 84.75 115 ILE A N 1
ATOM 892 C CA . ILE A 1 115 ? 17.322 -0.532 -12.749 1.00 84.75 115 ILE A CA 1
ATOM 893 C C . ILE A 1 115 ? 16.265 0.497 -13.147 1.00 84.75 115 ILE A C 1
ATOM 895 O O . ILE A 1 115 ? 16.478 1.271 -14.073 1.00 84.75 115 ILE A O 1
ATOM 899 N N . SER A 1 116 ? 15.113 0.497 -12.479 1.00 85.19 116 SER A N 1
ATOM 900 C CA . SER A 1 116 ? 14.033 1.441 -12.752 1.00 85.19 116 SER A CA 1
ATOM 901 C C . SER A 1 116 ? 13.220 1.666 -11.492 1.00 85.19 116 SER A C 1
ATOM 903 O O . SER A 1 116 ? 12.901 0.707 -10.784 1.00 85.19 116 SER A O 1
ATOM 905 N N . ILE A 1 117 ? 12.846 2.921 -11.252 1.00 86.50 117 ILE A N 1
ATOM 906 C CA . ILE A 1 117 ? 11.905 3.296 -10.201 1.00 86.50 117 ILE A CA 1
ATOM 907 C C . ILE A 1 117 ? 10.741 4.046 -10.844 1.00 86.50 117 ILE A C 1
ATOM 909 O O . ILE A 1 117 ? 10.935 4.885 -11.723 1.00 86.50 117 ILE A O 1
ATOM 913 N N . SER A 1 118 ? 9.517 3.713 -10.453 1.00 89.50 118 SER A N 1
ATOM 914 C CA . SER A 1 118 ? 8.306 4.362 -10.960 1.00 89.50 118 SER A CA 1
ATOM 915 C C . SER A 1 118 ? 7.359 4.661 -9.810 1.00 89.50 118 SER A C 1
ATOM 917 O O . SER A 1 118 ? 7.198 3.831 -8.916 1.00 89.50 118 SER A O 1
ATOM 919 N N . LEU A 1 119 ? 6.738 5.838 -9.843 1.00 92.19 119 LEU A N 1
ATOM 920 C CA . LEU A 1 119 ? 5.751 6.267 -8.862 1.00 92.19 119 LEU A CA 1
ATOM 921 C C . LEU A 1 119 ? 4.384 6.357 -9.536 1.00 92.19 119 LEU A C 1
ATOM 923 O O . LEU A 1 119 ? 4.266 6.866 -10.650 1.00 92.19 119 LEU A O 1
ATOM 927 N N . TYR A 1 120 ? 3.356 5.877 -8.855 1.00 93.19 120 TYR A N 1
ATOM 928 C CA . TYR A 1 120 ? 1.976 5.922 -9.312 1.00 93.19 120 TYR A CA 1
ATOM 929 C C . TYR A 1 120 ? 1.074 6.457 -8.203 1.00 93.19 120 TYR A C 1
ATOM 931 O O . TYR A 1 120 ? 1.366 6.244 -7.028 1.00 93.19 120 TYR A O 1
ATOM 939 N N . SER A 1 121 ? -0.040 7.088 -8.559 1.00 92.19 121 SER A N 1
ATOM 940 C CA . SER A 1 121 ? -1.104 7.485 -7.634 1.00 92.19 121 SER A CA 1
ATOM 941 C C . SER A 1 121 ? -2.406 6.755 -7.943 1.00 92.19 121 SER A C 1
ATOM 943 O O . SER A 1 121 ? -2.700 6.402 -9.083 1.00 92.19 121 SER A O 1
ATOM 945 N N . TYR A 1 122 ? -3.198 6.520 -6.905 1.00 91.12 122 TYR A N 1
ATOM 946 C CA . TYR A 1 122 ? -4.523 5.924 -6.982 1.00 91.12 122 TYR A CA 1
ATOM 947 C C . TYR A 1 122 ? -5.485 6.705 -6.097 1.00 91.12 122 TYR A C 1
ATOM 949 O O . TYR A 1 122 ? -5.302 6.764 -4.881 1.00 91.12 122 TYR A O 1
ATOM 957 N N . CYS A 1 123 ? -6.527 7.275 -6.699 1.00 89.25 123 CYS A N 1
ATOM 958 C CA . CYS A 1 123 ? -7.583 7.986 -5.983 1.00 89.25 123 CYS A CA 1
ATOM 959 C C . CYS A 1 123 ? -8.687 7.017 -5.527 1.00 89.25 123 CYS A C 1
ATOM 961 O O . CYS A 1 123 ? -9.309 6.323 -6.333 1.00 89.25 123 CYS A O 1
ATOM 963 N N . LEU A 1 124 ? -8.974 7.007 -4.226 1.00 84.00 124 LEU A N 1
ATOM 964 C CA . LEU A 1 124 ? -9.999 6.168 -3.596 1.00 84.00 124 LEU A CA 1
ATOM 965 C C . LEU A 1 124 ? -11.416 6.642 -3.919 1.00 84.00 124 LEU A C 1
ATOM 967 O O . LEU A 1 124 ? -12.308 5.824 -4.179 1.00 84.00 124 LEU A O 1
ATOM 971 N N . LYS A 1 125 ? -11.609 7.966 -3.921 1.00 76.19 125 LYS A N 1
ATOM 972 C CA . LYS A 1 125 ? -12.827 8.625 -4.391 1.00 76.19 125 LYS A CA 1
ATOM 973 C C . LYS A 1 125 ? -12.665 8.915 -5.874 1.00 76.19 125 LYS A C 1
ATOM 975 O O . LYS A 1 125 ? -11.811 9.710 -6.251 1.00 76.19 125 LYS A O 1
ATOM 980 N N . ASN A 1 126 ? -13.514 8.324 -6.708 1.00 56.50 126 ASN A N 1
ATOM 981 C CA . ASN A 1 126 ? -13.683 8.808 -8.069 1.00 56.50 126 ASN A CA 1
ATOM 982 C C . ASN A 1 126 ? -15.138 9.223 -8.268 1.00 56.50 126 ASN A C 1
ATOM 984 O O . ASN A 1 126 ? -16.059 8.453 -8.003 1.00 56.50 126 ASN A O 1
ATOM 988 N N . LYS A 1 127 ? -15.333 10.471 -8.701 1.00 46.97 127 LYS A N 1
ATOM 989 C CA . LYS A 1 127 ? -16.648 11.098 -8.922 1.00 46.97 127 LYS A CA 1
ATOM 990 C C . LYS A 1 127 ? -17.343 10.557 -10.185 1.00 46.97 127 LYS A C 1
ATOM 992 O O . LYS A 1 127 ? -18.491 10.894 -10.444 1.00 46.97 127 LYS A O 1
ATOM 997 N N . TYR A 1 128 ? -16.647 9.712 -10.953 1.00 48.47 128 TYR A N 1
ATOM 998 C CA . TYR A 1 128 ? -17.104 9.118 -12.205 1.00 48.47 128 TYR A CA 1
ATOM 999 C C . TYR A 1 128 ? -16.793 7.612 -12.243 1.00 48.47 128 TYR A C 1
ATOM 1001 O O . TYR A 1 128 ? -15.737 7.202 -11.761 1.00 48.47 128 TYR A O 1
ATOM 1009 N N . PRO A 1 129 ? -17.650 6.784 -12.868 1.00 46.00 129 PRO A N 1
ATOM 1010 C CA . PRO A 1 129 ? -17.511 5.326 -12.934 1.00 46.00 129 PRO A CA 1
ATOM 1011 C C . PRO A 1 129 ? -16.446 4.860 -13.946 1.00 46.00 129 PRO A C 1
ATOM 1013 O O . PRO A 1 129 ? -16.582 3.798 -14.550 1.00 46.00 129 PRO A O 1
ATOM 1016 N N . LYS A 1 130 ? -15.380 5.640 -14.164 1.00 52.75 130 LYS A N 1
ATOM 1017 C CA . LYS A 1 130 ? -14.206 5.143 -14.888 1.00 52.75 130 LYS A CA 1
ATOM 1018 C C . LYS A 1 130 ? -13.384 4.280 -13.935 1.00 52.75 130 LYS A C 1
ATOM 1020 O O . LYS A 1 130 ? -13.214 4.617 -12.764 1.00 52.75 130 LYS A O 1
ATOM 1025 N N . THR A 1 131 ? -12.941 3.140 -14.454 1.00 55.72 131 THR A N 1
ATOM 1026 C CA . THR A 1 131 ? -12.125 2.121 -13.787 1.00 55.72 131 THR A CA 1
ATOM 1027 C C . THR A 1 131 ? -11.118 2.744 -12.825 1.00 55.72 131 THR A C 1
ATOM 1029 O O . THR A 1 131 ? -10.310 3.573 -13.234 1.00 55.72 131 THR A O 1
ATOM 1032 N N . LYS A 1 132 ? -11.174 2.356 -11.544 1.00 69.38 132 LYS A N 1
ATOM 1033 C CA . LYS A 1 132 ? -10.201 2.788 -10.538 1.00 69.38 132 LYS A CA 1
ATOM 1034 C C . LYS A 1 132 ? -8.835 2.196 -10.898 1.00 69.38 132 LYS A C 1
ATOM 1036 O O . LYS A 1 132 ? -8.584 1.024 -10.618 1.00 69.38 132 LYS A O 1
ATOM 1041 N N . THR A 1 133 ? -7.981 2.974 -11.547 1.00 82.19 133 THR A N 1
ATOM 1042 C CA . THR A 1 133 ? -6.642 2.550 -11.970 1.00 82.19 133 THR A CA 1
ATOM 1043 C C . THR A 1 133 ? -5.590 3.487 -11.414 1.00 82.19 133 THR A C 1
ATOM 1045 O O . THR A 1 133 ? -5.876 4.636 -11.089 1.00 82.19 133 THR A O 1
ATOM 1048 N N . PHE A 1 134 ? -4.371 2.976 -11.297 1.00 90.94 134 PHE A N 1
ATOM 1049 C CA . PHE A 1 134 ? -3.221 3.808 -10.990 1.00 90.94 134 PHE A CA 1
ATOM 1050 C C . PHE A 1 134 ? -2.842 4.678 -12.188 1.00 90.94 134 PHE A C 1
ATOM 1052 O O . PHE A 1 134 ? -2.841 4.206 -13.326 1.00 90.94 134 PHE A O 1
ATOM 1059 N N . GLU A 1 135 ? -2.458 5.917 -11.910 1.00 91.94 135 GLU A N 1
ATOM 1060 C CA . GLU A 1 135 ? -1.879 6.848 -12.874 1.00 91.94 135 GLU A CA 1
ATOM 1061 C C . GLU A 1 135 ? -0.396 7.032 -12.555 1.00 91.94 135 GLU A C 1
ATOM 1063 O O . GLU A 1 135 ? -0.016 7.177 -11.394 1.00 91.94 135 GLU A O 1
ATOM 1068 N N . GLN A 1 136 ? 0.468 6.973 -13.569 1.00 92.69 136 GLN A N 1
ATOM 1069 C CA . GLN A 1 136 ? 1.903 7.154 -13.364 1.00 92.69 136 GLN A CA 1
ATOM 1070 C C . GLN A 1 136 ? 2.219 8.633 -13.136 1.00 92.69 136 GLN A C 1
ATOM 1072 O O . GLN A 1 136 ? 1.821 9.487 -13.925 1.00 92.69 136 GLN A O 1
ATOM 1077 N N . ILE A 1 137 ? 2.976 8.923 -12.082 1.00 89.81 137 ILE A N 1
ATOM 1078 C CA . ILE A 1 137 ? 3.502 10.257 -11.812 1.00 89.81 137 ILE A CA 1
ATOM 1079 C C . ILE A 1 137 ? 4.823 10.401 -12.561 1.00 89.81 137 ILE A C 1
ATOM 1081 O O . ILE A 1 137 ? 5.781 9.661 -12.324 1.00 89.81 137 ILE A O 1
ATOM 1085 N N . GLU A 1 138 ? 4.881 11.374 -13.465 1.00 87.00 138 GLU A N 1
ATOM 1086 C CA . GLU A 1 138 ? 6.111 11.715 -14.165 1.00 87.00 138 GLU A CA 1
ATOM 1087 C C . GLU A 1 138 ? 6.987 12.607 -13.277 1.00 87.00 138 GLU A C 1
ATOM 1089 O O . GLU A 1 138 ? 6.652 13.759 -12.996 1.00 87.00 138 GLU A O 1
ATOM 1094 N N . ILE A 1 139 ? 8.126 12.077 -12.833 1.00 77.06 139 ILE A N 1
ATOM 1095 C CA . ILE A 1 139 ? 9.115 12.844 -12.075 1.00 77.06 139 ILE A CA 1
ATOM 1096 C C . ILE A 1 139 ? 10.104 13.447 -13.070 1.00 77.06 139 ILE A C 1
ATOM 1098 O O . ILE A 1 139 ? 10.944 12.749 -13.636 1.00 77.06 139 ILE A O 1
ATOM 1102 N N . ARG A 1 140 ? 9.992 14.758 -13.295 1.00 77.75 140 ARG A N 1
ATOM 1103 C CA . ARG A 1 140 ? 10.910 15.528 -14.145 1.00 77.75 140 ARG A CA 1
ATOM 1104 C C . ARG A 1 140 ? 11.953 16.255 -13.299 1.00 77.75 140 ARG A C 1
ATOM 1106 O O . ARG A 1 140 ? 11.719 16.552 -12.134 1.00 77.75 140 ARG A O 1
ATOM 1113 N N . GLY A 1 141 ? 13.089 16.587 -13.910 1.00 67.56 141 GLY A N 1
ATOM 1114 C CA . GLY A 1 141 ? 14.099 17.458 -13.297 1.00 67.56 141 GLY A CA 1
ATOM 1115 C C . GLY A 1 141 ? 15.165 16.755 -12.455 1.00 67.56 141 GLY A C 1
ATOM 1116 O O . GLY A 1 141 ? 15.988 17.441 -11.859 1.00 67.56 141 GLY A O 1
ATOM 1117 N N . ILE A 1 142 ? 15.202 15.417 -12.432 1.00 67.12 142 ILE A N 1
ATOM 1118 C CA . ILE A 1 142 ? 16.338 14.667 -11.878 1.00 67.12 142 ILE A CA 1
ATOM 1119 C C . ILE A 1 142 ? 17.403 14.534 -12.981 1.00 67.12 142 ILE A C 1
ATOM 1121 O O . ILE A 1 142 ? 17.118 13.923 -14.014 1.00 67.12 142 ILE A O 1
ATOM 1125 N N . PRO A 1 143 ? 18.614 15.098 -12.811 1.00 68.69 143 PRO A N 1
ATOM 1126 C CA . PRO A 1 143 ? 19.691 14.944 -13.784 1.00 68.69 143 PRO A CA 1
ATOM 1127 C C . PRO A 1 143 ? 20.070 13.470 -13.961 1.00 68.69 143 PRO A C 1
ATOM 1129 O O . PRO A 1 143 ? 20.176 12.732 -12.983 1.00 68.69 143 PRO A O 1
ATOM 1132 N N . SER A 1 144 ? 20.374 13.052 -15.191 1.00 63.44 144 SER A N 1
ATOM 1133 C CA . SER A 1 144 ? 20.821 11.680 -15.492 1.00 63.44 144 SER A CA 1
ATOM 1134 C C . SER A 1 144 ? 22.146 11.295 -14.819 1.00 63.44 144 SER A C 1
ATOM 1136 O O . SER A 1 144 ? 22.520 10.127 -14.821 1.00 63.44 144 SER A O 1
ATOM 1138 N N . SER A 1 145 ? 22.870 12.272 -14.269 1.00 67.12 145 SER A N 1
ATOM 1139 C CA . SER A 1 145 ? 24.115 12.089 -13.522 1.00 67.12 145 SER A CA 1
ATOM 1140 C C . SER A 1 145 ? 23.907 11.677 -12.063 1.00 67.12 145 SER A C 1
ATOM 1142 O O . SER A 1 145 ? 24.884 11.331 -11.400 1.00 67.12 145 SER A O 1
ATOM 1144 N N . VAL A 1 146 ? 22.674 11.713 -11.542 1.00 64.50 146 VAL A N 1
ATOM 1145 C CA . VAL A 1 146 ? 22.388 11.262 -10.176 1.00 64.50 146 VAL A CA 1
ATOM 1146 C C . VAL A 1 146 ? 22.495 9.733 -10.140 1.00 64.50 146 VAL A C 1
ATOM 1148 O O . VAL A 1 146 ? 21.755 9.061 -10.863 1.00 64.50 146 VAL A O 1
ATOM 1151 N N . PRO A 1 147 ? 23.400 9.156 -9.326 1.00 60.78 147 PRO A N 1
ATOM 1152 C CA . PRO A 1 147 ? 23.520 7.712 -9.236 1.00 60.78 147 PRO A CA 1
ATOM 1153 C C . PRO A 1 147 ? 22.198 7.110 -8.759 1.00 60.78 147 PRO A C 1
ATOM 1155 O O . PRO A 1 147 ? 21.629 7.551 -7.759 1.00 60.78 147 PRO A O 1
ATOM 1158 N N . ALA A 1 148 ? 21.721 6.080 -9.459 1.00 55.53 148 ALA A N 1
ATOM 1159 C CA . ALA A 1 148 ? 20.597 5.278 -9.000 1.00 55.53 148 ALA A CA 1
ATOM 1160 C C . ALA A 1 148 ? 21.019 4.552 -7.715 1.00 55.53 148 ALA A C 1
ATOM 1162 O O . ALA A 1 148 ? 21.720 3.541 -7.748 1.00 55.53 148 ALA A O 1
ATOM 1163 N N . TRP A 1 149 ? 20.663 5.104 -6.559 1.00 55.09 149 TRP A N 1
ATOM 1164 C CA . TRP A 1 149 ? 20.914 4.447 -5.286 1.00 55.09 149 TRP A CA 1
ATOM 1165 C C . TRP A 1 149 ? 19.874 3.356 -5.054 1.00 55.09 149 TRP A C 1
ATOM 1167 O O . TRP A 1 149 ? 18.671 3.576 -5.181 1.00 55.09 149 TRP A O 1
ATOM 1177 N N . ASN A 1 150 ? 20.353 2.183 -4.642 1.00 53.31 150 ASN A N 1
ATOM 1178 C CA . ASN A 1 150 ? 19.550 0.979 -4.413 1.00 53.31 150 ASN A CA 1
ATOM 1179 C C . ASN A 1 150 ? 18.478 1.119 -3.308 1.00 53.31 150 ASN A C 1
ATOM 1181 O O . ASN A 1 150 ? 17.723 0.176 -3.087 1.00 53.31 150 ASN A O 1
ATOM 1185 N N . CYS A 1 151 ? 18.409 2.261 -2.613 1.00 54.41 151 CYS A N 1
ATOM 1186 C CA . CYS A 1 151 ? 17.562 2.468 -1.436 1.00 54.41 151 CYS A CA 1
ATOM 1187 C C . CYS A 1 151 ? 16.804 3.809 -1.420 1.00 54.41 151 CYS A C 1
ATOM 1189 O O . CYS A 1 151 ? 16.247 4.163 -0.380 1.00 54.41 151 CYS A O 1
ATOM 1191 N N . THR A 1 152 ? 16.787 4.586 -2.509 1.00 62.00 152 THR A N 1
ATOM 1192 C CA . THR A 1 152 ? 16.085 5.880 -2.485 1.00 62.00 152 THR A CA 1
ATOM 1193 C C . THR A 1 152 ? 14.581 5.655 -2.523 1.00 62.00 152 THR A C 1
ATOM 1195 O O . THR A 1 152 ? 14.055 5.175 -3.525 1.00 62.00 152 THR A O 1
ATOM 1198 N N . LYS A 1 153 ? 13.894 6.018 -1.436 1.00 66.19 153 LYS A N 1
ATOM 1199 C CA . LYS A 1 153 ? 12.439 6.183 -1.446 1.00 66.19 153 LYS A CA 1
ATOM 1200 C C . LYS A 1 153 ? 12.109 7.441 -2.246 1.00 66.19 153 LYS A C 1
ATOM 1202 O O . LYS A 1 153 ? 12.636 8.508 -1.930 1.00 66.19 153 LYS A O 1
ATOM 1207 N N . LEU A 1 154 ? 11.266 7.328 -3.267 1.00 69.81 154 LEU A N 1
ATOM 1208 C CA . LEU A 1 154 ? 10.771 8.485 -4.023 1.00 69.81 154 LEU A CA 1
ATOM 1209 C C . LEU A 1 154 ? 9.725 9.267 -3.232 1.00 69.81 154 LEU A C 1
ATOM 1211 O O . LEU A 1 154 ? 9.571 10.469 -3.437 1.00 69.81 154 LEU A O 1
ATOM 1215 N N . CYS A 1 155 ? 9.005 8.589 -2.340 1.00 70.75 155 CYS A N 1
ATOM 1216 C CA . CYS A 1 155 ? 7.966 9.197 -1.528 1.00 70.75 155 CYS A CA 1
ATOM 1217 C C . CYS A 1 155 ? 8.140 8.861 -0.041 1.00 70.75 155 CYS A C 1
ATOM 1219 O O . CYS A 1 155 ? 8.435 7.730 0.350 1.00 70.75 155 CYS A O 1
ATOM 1221 N N . THR A 1 156 ? 7.907 9.860 0.808 1.00 70.44 156 THR A N 1
ATOM 1222 C CA . THR A 1 156 ? 7.657 9.667 2.235 1.00 70.44 156 THR A CA 1
ATOM 1223 C C . THR A 1 156 ? 6.473 10.528 2.643 1.00 70.44 156 THR A C 1
ATOM 1225 O O . THR A 1 156 ? 6.342 11.666 2.195 1.00 70.44 156 THR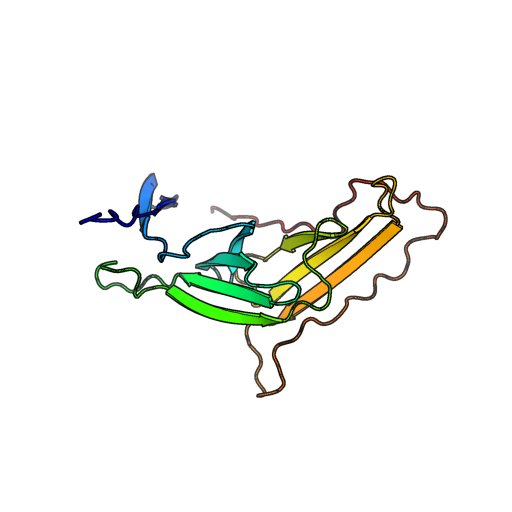 A O 1
ATOM 1228 N N . SER A 1 157 ? 5.601 9.987 3.485 1.00 68.81 157 SER A N 1
ATOM 1229 C CA . SER A 1 157 ? 4.513 10.735 4.106 1.00 68.81 157 SER A CA 1
ATOM 1230 C C . SER A 1 157 ? 4.971 11.231 5.472 1.00 68.81 157 SER A C 1
ATOM 1232 O O . SER A 1 157 ? 5.522 10.457 6.255 1.00 68.81 157 SER A O 1
ATOM 1234 N N . PHE A 1 158 ? 4.725 12.503 5.765 1.00 68.94 158 PHE A N 1
ATOM 1235 C CA . PHE A 1 158 ? 4.906 13.082 7.091 1.00 68.94 158 PHE A CA 1
ATOM 1236 C C . PHE A 1 158 ? 3.540 13.533 7.603 1.00 68.94 158 PHE A C 1
ATOM 1238 O O . PHE A 1 158 ? 2.806 14.205 6.881 1.00 68.94 158 PHE A O 1
ATOM 1245 N N . CYS A 1 159 ? 3.194 13.122 8.820 1.00 65.56 159 CYS A N 1
ATOM 1246 C CA . CYS A 1 159 ? 2.007 13.590 9.519 1.00 65.56 159 CYS A CA 1
ATOM 1247 C C . CYS A 1 159 ? 2.482 14.312 10.774 1.00 65.56 159 CYS A C 1
ATOM 1249 O O . CYS A 1 159 ? 3.152 13.711 11.613 1.00 65.56 159 CYS A O 1
ATOM 1251 N N . GLU A 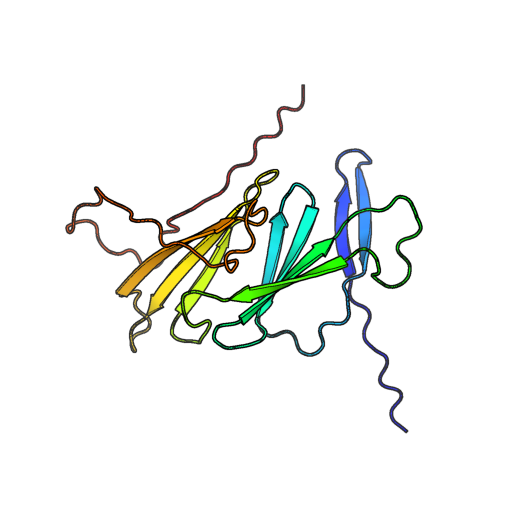1 160 ? 2.144 15.589 10.891 1.00 70.31 160 GLU A N 1
ATOM 1252 C CA . GLU A 1 160 ? 2.387 16.371 12.095 1.00 70.31 160 GLU A CA 1
ATOM 1253 C C . GLU A 1 160 ? 1.089 16.439 12.893 1.00 70.31 160 GLU A C 1
ATOM 1255 O O . GLU A 1 160 ? 0.039 16.789 12.355 1.00 70.31 160 GLU A O 1
ATOM 1260 N N . SER A 1 161 ? 1.150 16.075 14.172 1.00 65.44 161 SER A N 1
ATOM 1261 C CA . SER A 1 161 ? 0.054 16.316 15.101 1.00 65.44 161 SER A CA 1
ATOM 1262 C C . SER A 1 161 ? 0.370 17.600 15.853 1.00 65.44 161 SER A C 1
ATOM 1264 O O . SER A 1 161 ? 1.273 17.629 16.688 1.00 65.44 161 SER A O 1
ATOM 1266 N N . LEU A 1 162 ? -0.348 18.674 15.526 1.00 62.50 162 LEU A N 1
ATOM 1267 C CA . LEU A 1 162 ? -0.328 19.899 16.317 1.00 62.50 162 LEU A CA 1
ATOM 1268 C C . LEU A 1 162 ? -1.159 19.641 17.576 1.00 62.50 162 LEU A C 1
ATOM 1270 O O . LEU A 1 162 ? -2.351 19.940 17.620 1.00 62.50 162 LEU A O 1
ATOM 1274 N N . VAL A 1 163 ? -0.547 19.010 18.575 1.00 60.22 163 VAL A N 1
ATOM 1275 C CA . VAL A 1 163 ? -1.115 18.982 19.922 1.00 60.22 163 VAL A CA 1
ATOM 1276 C C . VAL A 1 163 ? -0.965 20.402 20.473 1.00 60.22 163 VAL A C 1
ATOM 1278 O O . VAL A 1 163 ? 0.154 20.838 20.743 1.00 60.22 163 VAL A O 1
ATOM 1281 N N . LEU A 1 164 ? -2.078 21.140 20.529 1.00 47.31 164 LEU A N 1
ATOM 1282 C CA . LEU A 1 164 ? -2.199 22.438 21.204 1.00 47.31 164 LEU A CA 1
ATOM 1283 C C . LEU A 1 164 ? -2.505 22.239 22.689 1.00 47.31 164 LEU A C 1
ATOM 1285 O O . LEU A 1 164 ? -3.346 21.362 22.992 1.00 47.31 164 LEU A O 1
#

pLDDT: mean 79.19, std 14.26, range [34.56, 94.31]

InterPro domains:
  IPR013187 F-box associated beta-propeller, type 3 [PF08268] (4-154)